Protein AF-A0A1X1Y9E4-F1 (afdb_monomer_lite)

Secondary structure (DSSP, 8-state):
--TT----STT-EEEETTEEEEEEE-TTS-EEEEEEETTT--EEEESS-SSGGGPEE---

Radius of gyration: 10.76 Å; chains: 1; bounding box: 26×24×25 Å

Structure (mmCIF, N/CA/C/O backbone):
data_AF-A0A1X1Y9E4-F1
#
_entry.id   AF-A0A1X1Y9E4-F1
#
loop_
_atom_site.group_PDB
_atom_site.id
_atom_site.type_symbol
_atom_site.label_atom_id
_atom_site.label_alt_id
_atom_site.label_comp_id
_atom_site.label_asym_id
_atom_site.label_entity_id
_atom_site.label_seq_id
_atom_site.pdbx_PDB_ins_code
_atom_site.Cartn_x
_atom_site.Cartn_y
_atom_site.Cartn_z
_atom_site.occupancy
_atom_site.B_iso_or_equiv
_atom_site.auth_seq_id
_atom_site.auth_comp_id
_atom_site.auth_asym_id
_atom_site.auth_atom_id
_atom_site.pdbx_PDB_model_num
ATOM 1 N N . MET A 1 1 ? 11.052 11.833 9.695 1.00 48.88 1 MET A N 1
ATOM 2 C CA . MET A 1 1 ? 10.075 10.722 9.619 1.00 48.88 1 MET A CA 1
ATOM 3 C C . MET A 1 1 ? 10.193 9.940 10.905 1.00 48.88 1 MET A C 1
ATOM 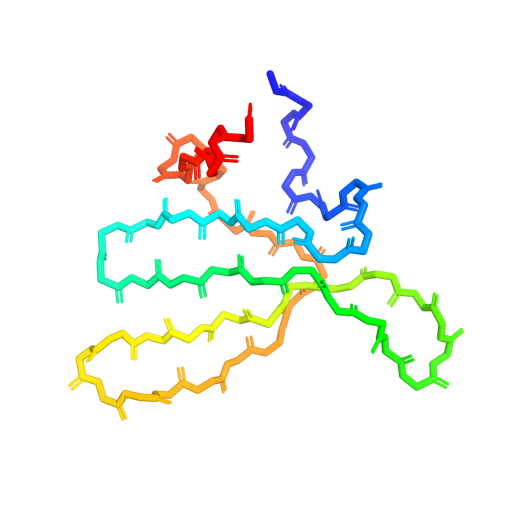5 O O . MET A 1 1 ? 11.318 9.778 11.361 1.00 48.88 1 MET A O 1
ATOM 9 N N . LYS A 1 2 ? 9.091 9.499 11.518 1.00 50.44 2 LYS A N 1
ATOM 10 C CA . LYS A 1 2 ? 9.225 8.507 12.585 1.00 50.44 2 LYS A CA 1
ATOM 11 C C . LYS A 1 2 ? 9.798 7.235 11.956 1.00 50.44 2 LYS A C 1
ATOM 13 O O . LYS A 1 2 ? 9.248 6.720 10.989 1.00 50.44 2 LYS A O 1
ATOM 18 N N . ASP A 1 3 ? 10.908 6.751 12.499 1.00 60.16 3 ASP A N 1
ATOM 19 C CA . ASP A 1 3 ? 11.637 5.544 12.069 1.00 60.16 3 ASP A CA 1
ATOM 20 C C . ASP A 1 3 ? 10.842 4.237 12.275 1.00 60.16 3 ASP A C 1
ATOM 22 O O . ASP A 1 3 ? 11.365 3.125 12.182 1.00 60.16 3 ASP A O 1
ATOM 26 N N . THR A 1 4 ? 9.552 4.334 12.601 1.00 77.56 4 THR A N 1
ATOM 27 C CA . THR A 1 4 ? 8.750 3.170 12.955 1.00 77.56 4 THR A CA 1
ATOM 28 C C . THR A 1 4 ? 8.318 2.379 11.729 1.00 77.56 4 THR A C 1
ATOM 30 O O . THR A 1 4 ? 8.138 1.173 11.862 1.00 77.56 4 THR A O 1
ATOM 33 N N . GLY A 1 5 ? 8.234 2.994 10.541 1.00 82.19 5 GLY A N 1
ATOM 34 C CA . GLY A 1 5 ? 7.839 2.324 9.292 1.00 82.19 5 GLY A CA 1
ATOM 35 C C . GLY A 1 5 ? 6.368 1.910 9.242 1.00 82.19 5 GLY A C 1
ATOM 36 O O . GLY A 1 5 ? 5.964 1.189 8.331 1.00 82.19 5 GLY A O 1
ATOM 37 N N . GLU A 1 6 ? 5.584 2.335 10.224 1.00 90.31 6 GLU A N 1
ATOM 38 C CA . GLU A 1 6 ? 4.145 2.114 10.319 1.00 90.31 6 GLU A CA 1
ATOM 39 C C . GLU A 1 6 ? 3.398 3.221 9.560 1.00 90.31 6 GLU A C 1
ATOM 41 O O . GLU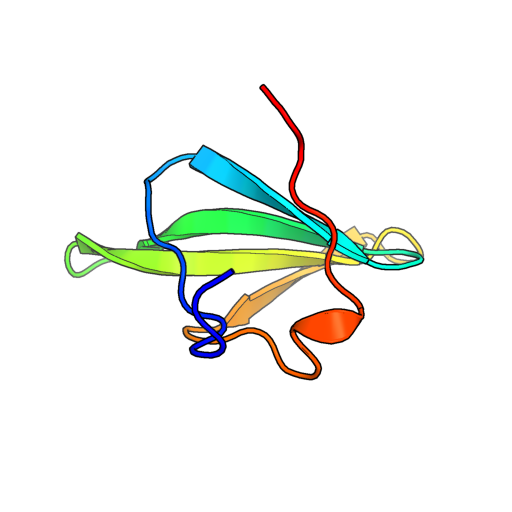 A 1 6 ? 3.924 4.331 9.438 1.00 90.31 6 GLU A O 1
ATOM 46 N N . PRO A 1 7 ? 2.201 2.934 9.031 1.00 91.25 7 PRO A N 1
ATOM 47 C CA . PRO A 1 7 ? 1.351 3.963 8.448 1.00 91.25 7 PRO A CA 1
ATOM 48 C C . PRO A 1 7 ? 0.821 4.890 9.545 1.00 91.25 7 PRO A C 1
ATOM 50 O O . PRO A 1 7 ? 0.315 4.434 10.570 1.00 91.25 7 PRO A O 1
ATOM 53 N N . GLU A 1 8 ? 0.921 6.197 9.325 1.00 88.62 8 GLU A N 1
ATOM 54 C CA . GLU A 1 8 ? 0.460 7.217 10.270 1.00 88.62 8 GLU A CA 1
ATOM 55 C C . GLU A 1 8 ? -0.968 7.674 9.938 1.00 88.62 8 GLU A C 1
ATOM 57 O O . GLU A 1 8 ? -1.708 8.102 10.826 1.00 88.62 8 GLU A O 1
ATOM 62 N N . ARG A 1 9 ? -1.378 7.578 8.663 1.00 91.00 9 ARG A N 1
ATOM 63 C CA . ARG A 1 9 ? -2.693 8.035 8.195 1.00 91.00 9 ARG A CA 1
ATOM 64 C C . ARG A 1 9 ? -3.271 7.149 7.088 1.00 91.00 9 ARG A C 1
ATOM 66 O O . ARG A 1 9 ? -2.559 6.702 6.200 1.00 91.00 9 ARG A O 1
ATOM 73 N N . LEU A 1 10 ? -4.594 6.967 7.088 1.00 92.38 10 LEU A N 1
ATOM 74 C CA . LEU A 1 10 ? -5.311 6.318 5.986 1.00 92.38 10 LEU A CA 1
ATOM 75 C C . LEU A 1 10 ? -5.084 7.058 4.656 1.00 92.38 10 LEU A C 1
ATOM 77 O O . LEU A 1 10 ? -5.248 8.278 4.586 1.00 92.38 10 LEU A O 1
ATOM 81 N N . GLY A 1 11 ? -4.745 6.314 3.602 1.00 91.25 11 GLY A N 1
ATOM 82 C CA . GLY A 1 11 ? -4.448 6.866 2.280 1.00 91.25 11 GLY A CA 1
ATOM 83 C C . GLY A 1 11 ? -3.063 7.503 2.162 1.00 91.25 11 GLY A C 1
ATOM 84 O O . GLY A 1 11 ? -2.750 8.081 1.126 1.00 91.25 11 GLY A O 1
ATOM 85 N N . GLU A 1 12 ? -2.221 7.409 3.195 1.00 91.94 12 GLU A N 1
ATOM 86 C CA . GLU A 1 12 ? -0.805 7.750 3.087 1.00 91.94 12 GLU A CA 1
ATOM 87 C C . GLU A 1 12 ? -0.141 6.892 2.007 1.00 91.94 12 GLU A C 1
ATOM 89 O O . GLU A 1 12 ? -0.398 5.693 1.912 1.00 91.94 12 GLU A O 1
ATOM 94 N N . VAL A 1 13 ? 0.717 7.504 1.190 1.00 92.19 13 VAL A N 1
ATOM 95 C CA . VAL A 1 13 ? 1.427 6.803 0.120 1.00 92.19 13 VAL A CA 1
ATOM 96 C C . VAL A 1 13 ? 2.929 6.972 0.291 1.00 92.19 13 VAL A C 1
ATOM 98 O O . VAL A 1 13 ? 3.442 8.072 0.517 1.00 92.19 13 VAL A O 1
ATOM 101 N N . ARG A 1 14 ? 3.648 5.859 0.160 1.00 90.75 14 ARG A N 1
ATOM 102 C CA . ARG A 1 14 ? 5.106 5.797 0.149 1.00 90.75 14 ARG A CA 1
ATOM 103 C C . ARG A 1 14 ? 5.586 5.141 -1.136 1.00 90.75 14 ARG A C 1
ATOM 105 O O . ARG A 1 14 ? 4.965 4.213 -1.648 1.00 90.75 14 ARG A O 1
ATOM 112 N N . TYR A 1 15 ? 6.734 5.585 -1.624 1.00 91.75 15 TYR A N 1
ATOM 113 C CA . TYR A 1 15 ? 7.362 5.040 -2.824 1.00 91.75 15 TYR A CA 1
ATOM 114 C C . TYR A 1 15 ? 8.758 4.517 -2.515 1.00 91.75 15 TYR A C 1
ATOM 116 O O . TYR A 1 15 ? 9.561 5.222 -1.906 1.00 91.75 15 TYR A O 1
ATOM 124 N N . GLN A 1 16 ? 9.057 3.314 -2.986 1.00 90.38 16 GLN A N 1
ATOM 125 C CA . GLN A 1 16 ? 10.414 2.781 -3.089 1.00 90.38 16 GLN A CA 1
ATOM 126 C C . GLN A 1 16 ? 10.703 2.451 -4.554 1.00 90.38 16 GLN A C 1
ATOM 128 O O . GLN A 1 16 ? 9.782 2.351 -5.366 1.00 90.38 16 GLN A O 1
ATOM 133 N N . ALA A 1 17 ? 11.974 2.274 -4.915 1.00 86.38 17 ALA A N 1
ATOM 134 C CA . ALA A 1 17 ? 12.346 1.908 -6.279 1.00 86.38 17 ALA A CA 1
ATOM 135 C C . ALA A 1 17 ? 11.617 0.618 -6.717 1.00 86.38 17 ALA A C 1
ATOM 137 O O . ALA A 1 17 ? 11.930 -0.472 -6.243 1.00 86.38 17 ALA A O 1
ATOM 138 N N . GLY A 1 18 ? 10.618 0.760 -7.595 1.00 89.12 18 GLY A N 1
ATOM 139 C CA . GLY A 1 18 ? 9.810 -0.346 -8.116 1.00 89.12 18 GLY A CA 1
ATOM 140 C C . GLY A 1 18 ? 8.659 -0.822 -7.222 1.00 89.12 18 GLY A C 1
ATOM 141 O O . GLY A 1 18 ? 8.112 -1.893 -7.485 1.00 89.12 18 GLY A O 1
ATOM 142 N N . ALA A 1 19 ? 8.275 -0.082 -6.175 1.00 93.12 19 ALA A N 1
ATOM 143 C CA . ALA A 1 19 ? 7.053 -0.387 -5.432 1.00 93.12 19 ALA A CA 1
ATOM 144 C C . ALA A 1 19 ? 6.376 0.854 -4.836 1.00 93.12 19 ALA A C 1
ATOM 146 O O . ALA A 1 19 ? 7.021 1.841 -4.479 1.00 93.12 19 ALA A O 1
ATOM 147 N N . THR A 1 20 ? 5.066 0.755 -4.647 1.00 94.31 20 THR A N 1
ATOM 148 C CA . THR A 1 20 ? 4.244 1.747 -3.949 1.00 94.31 20 THR A CA 1
ATOM 149 C C . THR A 1 20 ? 3.617 1.092 -2.733 1.00 94.31 20 THR A C 1
ATOM 151 O O . THR A 1 20 ? 3.089 -0.004 -2.854 1.00 94.31 20 THR A O 1
ATOM 154 N N . ALA A 1 21 ? 3.672 1.742 -1.576 1.00 94.19 21 ALA A N 1
ATOM 15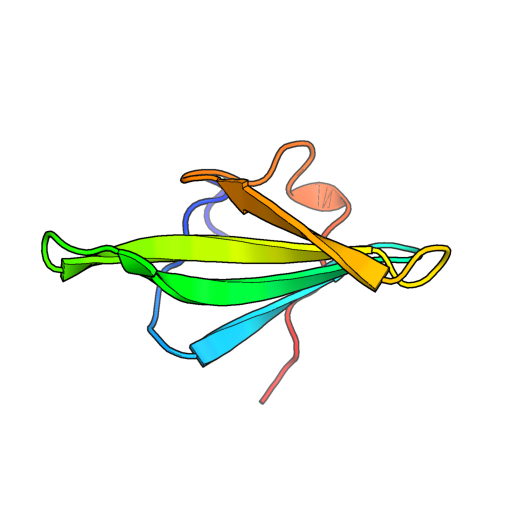5 C CA . ALA A 1 21 ? 2.947 1.339 -0.383 1.00 94.19 21 ALA A CA 1
ATOM 156 C C . ALA A 1 21 ? 1.834 2.344 -0.105 1.00 94.19 21 ALA A C 1
ATOM 158 O O . ALA A 1 21 ? 2.103 3.541 -0.017 1.00 94.19 21 ALA A O 1
ATOM 159 N N . THR A 1 22 ? 0.613 1.861 0.070 1.00 95.00 22 THR A N 1
ATOM 160 C CA . THR A 1 22 ? -0.554 2.674 0.408 1.00 95.00 22 THR A CA 1
ATOM 161 C C . THR A 1 22 ? -1.099 2.232 1.755 1.00 95.00 22 THR A C 1
ATOM 163 O O . THR A 1 22 ? -1.250 1.041 2.011 1.00 95.00 22 THR A O 1
ATOM 166 N N . ALA A 1 23 ? -1.365 3.181 2.643 1.00 94.94 23 ALA A N 1
ATOM 167 C CA . ALA A 1 23 ? -1.939 2.896 3.944 1.00 94.94 23 ALA A CA 1
ATOM 168 C C . ALA A 1 23 ? -3.435 2.602 3.797 1.00 94.94 23 ALA A C 1
ATOM 170 O O . ALA A 1 23 ? -4.210 3.473 3.392 1.00 94.94 23 ALA A O 1
ATOM 171 N N . VAL A 1 24 ? -3.833 1.386 4.156 1.00 95.06 24 VAL A N 1
ATOM 172 C CA . VAL A 1 24 ? -5.208 0.879 4.085 1.00 95.06 24 VAL A CA 1
ATOM 173 C C . VAL A 1 24 ? -5.627 0.310 5.447 1.00 95.06 24 VAL A C 1
ATOM 175 O O . VAL A 1 24 ? -4.760 -0.072 6.238 1.00 95.06 24 VAL A O 1
ATOM 178 N N . PRO A 1 25 ? -6.929 0.262 5.770 1.00 95.56 25 PRO A N 1
ATOM 179 C CA . PRO A 1 25 ? -7.399 -0.379 6.986 1.00 95.56 25 PRO A CA 1
ATOM 180 C C . PRO A 1 25 ? -7.478 -1.900 6.785 1.00 95.56 25 PRO A C 1
ATOM 182 O O . PRO A 1 25 ? -7.905 -2.371 5.731 1.00 95.56 25 PRO A O 1
ATOM 185 N N . ASP A 1 26 ? -7.085 -2.670 7.798 1.00 92.50 26 ASP A N 1
ATOM 186 C CA . ASP A 1 26 ? -7.341 -4.111 7.857 1.00 92.50 26 ASP A CA 1
ATOM 187 C C . ASP A 1 26 ? -8.793 -4.410 8.283 1.00 92.50 26 ASP A C 1
ATOM 189 O O . ASP A 1 26 ? -9.558 -3.515 8.649 1.00 92.50 26 ASP A O 1
ATOM 193 N N . GLU A 1 27 ? -9.178 -5.689 8.287 1.00 91.44 27 GLU A N 1
ATOM 194 C CA . GLU A 1 27 ? -10.521 -6.142 8.700 1.00 91.44 27 GLU A CA 1
ATOM 195 C C . GLU A 1 27 ? -10.879 -5.782 10.155 1.00 91.44 27 GLU A C 1
ATOM 197 O O . GLU A 1 27 ? -12.040 -5.849 10.553 1.00 91.44 27 GLU A O 1
ATOM 202 N N . ARG A 1 28 ? -9.885 -5.414 10.968 1.00 91.88 28 ARG A N 1
ATOM 203 C CA . ARG A 1 28 ? -10.035 -5.014 12.371 1.00 91.88 28 ARG A CA 1
ATOM 204 C C . ARG A 1 28 ? -9.950 -3.493 12.556 1.00 91.88 28 ARG A C 1
ATOM 206 O O . ARG A 1 28 ? -10.032 -3.031 13.691 1.00 91.88 28 ARG A O 1
ATOM 213 N N . GLY A 1 29 ? -9.786 -2.724 11.477 1.00 90.25 29 GLY A N 1
ATOM 214 C CA . GLY A 1 29 ? -9.656 -1.267 11.493 1.00 90.25 29 GLY A CA 1
ATOM 215 C C . GLY A 1 29 ? -8.252 -0.738 11.812 1.00 90.25 29 GLY A C 1
ATOM 216 O O . GLY A 1 29 ? -8.094 0.467 12.000 1.00 90.25 29 GLY A O 1
ATOM 217 N N . ASN A 1 30 ? -7.227 -1.592 11.869 1.00 93.00 30 ASN A N 1
ATOM 218 C CA . ASN A 1 30 ? -5.838 -1.161 12.045 1.00 93.00 30 ASN A CA 1
ATOM 219 C C . ASN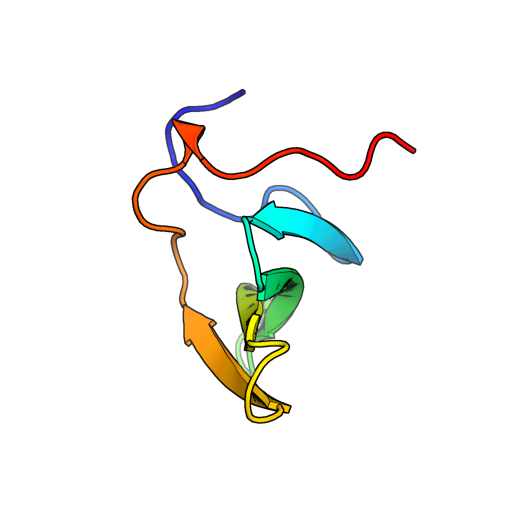 A 1 30 ? -5.250 -0.703 10.710 1.00 93.00 30 ASN A C 1
ATOM 221 O O . ASN A 1 30 ? -5.473 -1.341 9.683 1.00 93.00 30 ASN A O 1
ATOM 225 N N . LEU A 1 31 ? -4.439 0.355 10.722 1.00 94.31 31 LEU A N 1
ATOM 226 C CA . LEU A 1 31 ? -3.730 0.785 9.520 1.00 94.31 31 LEU A CA 1
ATOM 227 C C . LEU A 1 31 ? -2.566 -0.158 9.208 1.00 94.31 31 LEU A C 1
ATOM 229 O O . LEU A 1 31 ? -1.719 -0.441 10.057 1.00 94.31 31 LEU A O 1
ATOM 233 N N . ILE A 1 32 ? -2.519 -0.612 7.960 1.00 95.50 32 ILE A N 1
ATOM 234 C CA . ILE A 1 32 ? -1.451 -1.432 7.395 1.00 95.50 32 ILE A CA 1
ATOM 235 C C . ILE A 1 32 ? -1.016 -0.863 6.045 1.00 95.50 32 ILE A C 1
ATOM 237 O O . ILE A 1 32 ? -1.732 -0.092 5.414 1.00 95.50 32 ILE A O 1
ATOM 241 N N . TRP A 1 33 ? 0.160 -1.263 5.587 1.00 95.12 33 TRP A N 1
ATOM 242 C CA . TRP A 1 33 ? 0.639 -0.975 4.245 1.00 95.12 33 TRP A CA 1
ATOM 243 C C . TRP A 1 33 ? 0.188 -2.047 3.270 1.00 95.12 33 TRP A C 1
ATOM 245 O O . TRP A 1 33 ? 0.498 -3.220 3.459 1.00 95.12 33 TRP A O 1
ATOM 255 N N . GLU A 1 34 ? -0.450 -1.631 2.190 1.00 95.81 34 GLU A N 1
ATOM 256 C CA . GLU A 1 34 ? -0.601 -2.401 0.967 1.00 95.81 34 GLU A CA 1
ATOM 257 C C . GLU A 1 34 ? 0.526 -2.019 0.005 1.00 95.81 34 GLU A C 1
ATOM 259 O O . GLU A 1 34 ? 0.583 -0.900 -0.493 1.00 95.81 34 GLU A O 1
ATOM 264 N N . VAL A 1 35 ? 1.465 -2.934 -0.214 1.00 94.50 35 VAL A N 1
ATOM 265 C CA . VAL A 1 35 ? 2.649 -2.741 -1.048 1.00 94.50 35 VAL A CA 1
ATOM 266 C C . VAL A 1 35 ? 2.448 -3.403 -2.401 1.00 94.50 35 VAL A C 1
ATOM 268 O O . VAL A 1 35 ? 2.449 -4.629 -2.497 1.00 94.50 35 VAL A O 1
ATOM 271 N N . THR A 1 36 ? 2.374 -2.596 -3.448 1.00 95.25 36 THR A N 1
ATOM 272 C CA . THR A 1 36 ? 2.280 -3.033 -4.840 1.00 95.25 36 THR A CA 1
ATOM 273 C C . THR A 1 36 ? 3.637 -2.916 -5.510 1.00 95.25 36 THR A C 1
ATOM 275 O O . THR A 1 36 ? 4.193 -1.821 -5.628 1.00 95.25 36 THR A O 1
ATOM 278 N N . ARG A 1 37 ? 4.183 -4.041 -5.973 1.00 93.44 37 ARG A N 1
ATOM 279 C CA . ARG A 1 37 ? 5.425 -4.072 -6.748 1.00 93.44 37 ARG A CA 1
ATOM 280 C C . ARG A 1 37 ? 5.129 -3.823 -8.225 1.00 93.44 37 ARG A C 1
ATOM 282 O O . ARG A 1 37 ? 4.307 -4.508 -8.819 1.00 93.44 37 ARG A O 1
ATOM 289 N N . HIS A 1 38 ? 5.820 -2.865 -8.832 1.00 92.06 38 HIS A N 1
ATOM 290 C CA . HIS A 1 38 ? 5.548 -2.423 -10.205 1.00 92.06 38 HIS A CA 1
ATOM 291 C C . HIS A 1 38 ? 5.985 -3.428 -11.272 1.00 92.06 38 HIS A C 1
ATOM 293 O O . HIS A 1 38 ? 5.415 -3.432 -12.355 1.00 92.06 38 HIS A O 1
ATOM 299 N N . SER A 1 39 ? 6.973 -4.279 -10.983 1.00 90.88 39 SER A N 1
ATOM 300 C CA . SER A 1 39 ? 7.509 -5.251 -11.949 1.00 90.88 39 SER A CA 1
ATOM 301 C C . SER A 1 39 ? 6.520 -6.353 -12.333 1.00 90.88 39 SER A C 1
ATOM 303 O O . SER A 1 39 ? 6.510 -6.791 -13.477 1.00 90.88 39 SER A O 1
ATOM 305 N N . ASP A 1 40 ? 5.712 -6.807 -11.378 1.00 90.81 40 ASP A N 1
ATOM 306 C CA . ASP A 1 40 ? 4.835 -7.978 -11.516 1.00 90.81 40 ASP A CA 1
ATOM 307 C C . ASP A 1 40 ? 3.406 -7.713 -11.018 1.00 90.81 40 ASP A C 1
ATOM 309 O O . ASP A 1 40 ? 2.553 -8.594 -11.073 1.00 90.81 40 ASP A O 1
ATOM 313 N N . GLY A 1 41 ? 3.128 -6.500 -10.530 1.00 90.62 41 GLY A N 1
ATOM 314 C CA . GLY A 1 41 ? 1.831 -6.129 -9.967 1.00 90.62 41 GLY A CA 1
ATOM 315 C C . GLY A 1 41 ? 1.511 -6.825 -8.643 1.00 90.62 41 GLY A C 1
ATOM 316 O O . GLY A 1 41 ? 0.394 -6.692 -8.151 1.00 90.62 41 GLY A O 1
ATOM 317 N N . LEU A 1 42 ? 2.456 -7.569 -8.054 1.00 93.12 42 LEU A N 1
ATOM 318 C CA . LEU A 1 42 ? 2.229 -8.286 -6.806 1.00 93.12 42 LEU A CA 1
ATOM 319 C C . LEU A 1 42 ? 1.905 -7.309 -5.681 1.00 93.12 42 LEU A C 1
ATOM 321 O O . LEU A 1 42 ? 2.697 -6.418 -5.363 1.00 93.12 42 LEU A O 1
ATOM 325 N N . VAL A 1 43 ? 0.772 -7.562 -5.037 1.00 93.81 43 VAL A N 1
ATOM 326 C CA . VAL A 1 43 ? 0.314 -6.841 -3.856 1.00 93.81 43 VAL A CA 1
ATOM 327 C C . VAL A 1 43 ? 0.635 -7.662 -2.611 1.00 93.81 43 VAL A C 1
ATOM 329 O O . VAL A 1 43 ? 0.361 -8.862 -2.545 1.00 93.81 43 VAL A O 1
ATOM 332 N N . ARG A 1 44 ? 1.237 -7.025 -1.609 1.00 93.44 44 ARG A N 1
ATOM 333 C CA . ARG A 1 44 ? 1.502 -7.611 -0.293 1.00 93.44 44 ARG A CA 1
ATOM 334 C C . ARG A 1 44 ? 1.107 -6.652 0.805 1.00 93.44 44 ARG A C 1
ATOM 336 O O . ARG A 1 44 ? 1.460 -5.484 0.754 1.00 93.44 44 ARG A O 1
ATOM 343 N N . THR A 1 45 ? 0.482 -7.169 1.848 1.00 93.88 45 THR A N 1
ATOM 344 C CA . THR A 1 45 ? 0.167 -6.380 3.032 1.00 93.88 45 THR A CA 1
ATOM 345 C C . THR A 1 45 ? 1.224 -6.560 4.122 1.00 93.88 45 THR A C 1
ATOM 347 O O . THR A 1 45 ? 1.763 -7.649 4.323 1.00 93.88 45 THR A O 1
ATOM 350 N N . THR A 1 46 ? 1.567 -5.483 4.828 1.00 93.06 46 THR A N 1
ATOM 351 C CA . THR A 1 46 ? 2.468 -5.514 5.989 1.00 93.06 46 THR A CA 1
ATOM 352 C C . THR A 1 46 ? 2.103 -4.421 6.982 1.00 93.06 46 THR A C 1
ATOM 354 O O . THR A 1 46 ? 1.694 -3.333 6.599 1.00 93.06 46 THR A O 1
ATOM 357 N N . ARG A 1 47 ? 2.291 -4.665 8.280 1.00 90.81 47 ARG A N 1
ATOM 358 C CA . ARG A 1 47 ? 2.087 -3.627 9.308 1.00 90.81 47 ARG A CA 1
ATOM 359 C C . ARG A 1 47 ? 3.204 -2.585 9.316 1.00 90.81 47 ARG A C 1
ATOM 361 O O . ARG A 1 47 ? 2.991 -1.452 9.724 1.00 90.81 47 ARG A O 1
ATOM 368 N N . LYS A 1 48 ? 4.397 -2.976 8.860 1.00 91.44 48 LYS A N 1
ATOM 369 C CA . LYS A 1 48 ? 5.605 -2.155 8.912 1.00 91.44 48 LYS A CA 1
ATOM 370 C C . LYS A 1 48 ? 6.433 -2.326 7.646 1.00 91.44 48 LYS A C 1
ATOM 372 O O . LYS A 1 48 ? 6.676 -3.452 7.204 1.00 91.44 48 LYS A O 1
ATOM 377 N N . LEU A 1 49 ? 6.884 -1.212 7.082 1.00 88.94 49 LEU A N 1
ATOM 378 C CA . LEU A 1 49 ? 7.845 -1.201 5.986 1.00 88.94 49 LEU A CA 1
ATOM 379 C C . LEU A 1 49 ? 9.243 -1.509 6.523 1.00 88.94 49 LEU A C 1
ATOM 381 O O . LEU A 1 49 ? 9.715 -0.899 7.483 1.00 88.94 49 LEU A O 1
ATOM 385 N N . ALA A 1 50 ? 9.915 -2.462 5.884 1.00 85.19 50 ALA A N 1
ATOM 386 C CA . ALA A 1 50 ? 11.345 -2.657 6.074 1.00 85.19 50 ALA A CA 1
ATOM 387 C C . ALA A 1 50 ? 12.122 -1.549 5.346 1.00 85.19 50 ALA A C 1
ATOM 389 O O . ALA A 1 50 ? 11.637 -1.005 4.353 1.00 85.19 50 ALA A O 1
ATOM 390 N N . GLN A 1 51 ? 13.333 -1.244 5.827 1.00 83.44 51 GLN A N 1
ATOM 391 C CA . GLN A 1 51 ? 14.227 -0.246 5.220 1.00 83.44 51 GLN A CA 1
ATOM 392 C C . GLN A 1 51 ? 13.527 1.103 4.981 1.00 83.44 51 GLN A C 1
ATOM 394 O O . GLN A 1 51 ? 13.544 1.633 3.875 1.00 83.44 51 GLN A O 1
ATOM 399 N N . VAL A 1 52 ? 12.894 1.658 6.020 1.00 81.62 52 VAL A N 1
ATOM 400 C CA . VAL A 1 52 ? 12.088 2.896 5.958 1.00 81.62 52 VAL A CA 1
ATOM 401 C C . VAL A 1 52 ? 12.822 4.043 5.252 1.00 81.62 52 VAL A C 1
ATOM 403 O O . VAL A 1 52 ? 12.204 4.811 4.525 1.00 81.62 52 VAL A O 1
ATOM 406 N N . SER A 1 53 ? 14.149 4.116 5.381 1.00 81.75 53 SER A N 1
ATOM 407 C CA . SER A 1 53 ? 15.009 5.102 4.714 1.00 81.75 53 SER A CA 1
ATOM 408 C C . SER A 1 53 ? 14.957 5.056 3.176 1.00 81.75 53 SER A C 1
ATOM 410 O O . SER A 1 53 ? 15.286 6.045 2.528 1.00 81.75 53 SER A O 1
ATOM 412 N N . HIS A 1 54 ? 14.557 3.930 2.579 1.00 86.06 54 HIS A N 1
ATOM 413 C CA . HIS A 1 54 ? 14.394 3.771 1.127 1.00 86.06 54 HIS A CA 1
ATOM 414 C C . HIS A 1 54 ? 13.013 4.209 0.627 1.00 86.06 54 HIS A C 1
ATOM 416 O O . HIS A 1 54 ? 12.801 4.320 -0.582 1.00 86.06 54 HIS A O 1
ATOM 422 N N . TRP A 1 55 ? 12.084 4.474 1.544 1.00 88.12 55 TRP A N 1
ATOM 423 C CA . TRP A 1 55 ? 10.730 4.891 1.230 1.00 88.12 55 TRP A CA 1
ATOM 424 C 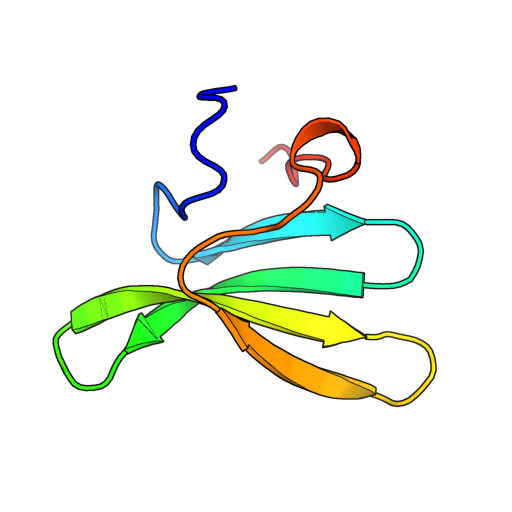C . TRP A 1 55 ? 10.605 6.407 1.290 1.00 88.12 55 TRP A C 1
ATOM 426 O O . TRP A 1 55 ? 10.837 7.038 2.320 1.00 88.12 55 TRP A O 1
ATOM 436 N N . LYS A 1 56 ? 10.183 7.007 0.181 1.00 88.00 56 LYS A N 1
ATOM 437 C CA . LYS A 1 56 ? 9.891 8.438 0.096 1.00 88.00 56 LYS A CA 1
ATOM 438 C C . LYS A 1 56 ? 8.407 8.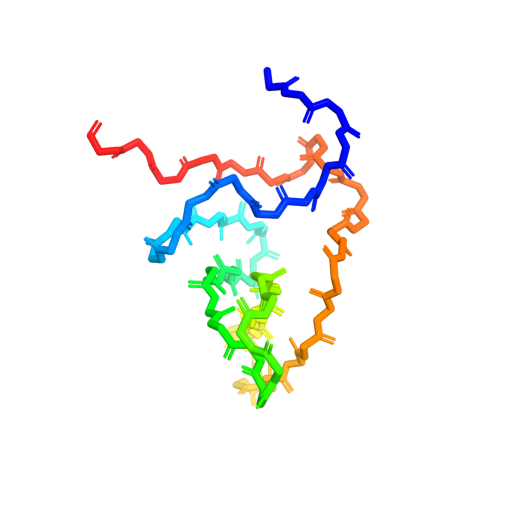675 0.323 1.00 88.00 56 LYS A C 1
ATOM 440 O O . LYS A 1 56 ? 7.576 7.944 -0.213 1.00 88.00 56 LYS A O 1
ATOM 445 N N . ALA A 1 57 ? 8.077 9.692 1.116 1.00 83.12 57 ALA A N 1
ATOM 446 C CA . ALA A 1 57 ? 6.706 10.179 1.200 1.00 83.12 57 ALA A CA 1
ATOM 447 C C . ALA A 1 57 ? 6.256 10.678 -0.175 1.00 83.12 57 ALA A C 1
ATOM 449 O O . ALA A 1 57 ? 6.998 11.410 -0.834 1.00 83.12 57 ALA A O 1
ATOM 450 N N . ALA A 1 58 ? 5.041 10.318 -0.580 1.00 75.06 58 ALA A N 1
ATOM 451 C CA . ALA A 1 58 ? 4.301 11.151 -1.507 1.00 75.06 58 ALA A CA 1
ATOM 452 C C . ALA A 1 58 ? 4.037 12.469 -0.768 1.00 75.06 58 ALA A C 1
ATOM 454 O O . ALA A 1 58 ? 3.177 12.511 0.111 1.00 75.06 58 ALA A O 1
ATOM 455 N N . ASN A 1 59 ? 4.833 13.511 -1.016 1.00 55.41 59 ASN A N 1
ATOM 456 C CA . ASN A 1 59 ? 4.466 14.834 -0.521 1.00 55.41 59 ASN A CA 1
ATOM 457 C C . ASN A 1 59 ? 3.122 15.195 -1.164 1.00 55.41 59 ASN A C 1
ATOM 459 O O . ASN A 1 59 ? 3.035 15.272 -2.390 1.00 55.41 59 ASN A O 1
ATOM 463 N N . GLY A 1 60 ? 2.097 15.350 -0.326 1.00 45.59 60 GLY A N 1
ATOM 464 C CA . GLY A 1 60 ? 0.926 16.160 -0.647 1.00 45.59 60 GLY A CA 1
ATOM 465 C C . GLY A 1 60 ? 1.253 17.637 -0.506 1.00 45.59 60 GLY A C 1
ATOM 466 O O . GLY A 1 60 ? 2.144 17.959 0.316 1.00 45.59 60 GLY A O 1
#

pLDDT: mean 87.3, std 11.58, range [45.59, 95.81]

Sequence (60 aa):
MKDTGEPERLGEVRYQAGATATAVPDERGNLIWEVTRHSDGLVRTTRKLAQVSHWKAANG

Foldseek 3Di:
DPPFQADPDAQWWKDADQKIWGWHADPVRGTWTFIAGNVPRDTDIGRGDPPVVRIDTPDD

Organism: NCBI:txid487514